Protein AF-W4P6K9-F1 (afdb_monomer)

Foldseek 3Di:
DCVCPPPCVVVVVVVVCCVVPVVLVVQLCCCCPVVVDDPLLSQLLSCLLVVPVVSLVVSVVVDVDCNSVVSNVVCNVVNVVVVVVVVVVVVVVVD

Organism: NCBI:txid1235809

Secondary structure (DSSP, 8-state):
-HHHHSSSHHHHHHHHHHHHHHHHHHHHHHHHHTS---HHHHHHHHHHHHT-HHHHHHHHHT-SSSHHHHHHHHHHHHHHHHHHHHHHHHHHHH-

Solvent-accessible surface area (backbone atoms only — not comparable to full-atom values): 5122 Å² total; per-residue (Å²): 123,60,70,53,70,74,72,53,33,62,56,55,52,50,49,54,49,46,71,54,50,51,55,52,51,50,52,49,50,46,38,44,70,75,67,59,44,53,69,53,30,43,50,7,30,50,19,18,62,70,67,34,66,69,58,36,53,55,52,48,76,75,36,100,54,65,45,24,61,54,25,18,64,64,35,29,60,56,42,54,51,50,51,55,50,51,53,52,52,51,52,63,75,75,105

InterPro domains:
  IPR006512 YidE/YbjL duplication [PF06826] (4-91)
  IPR050144 AAE Transporter [PTHR30445] (3-70)

Structure (mmCIF, N/CA/C/O backbone):
data_AF-W4P6K9-F1
#
_entry.id   AF-W4P6K9-F1
#
loop_
_atom_site.group_PDB
_atom_site.id
_atom_site.type_symbol
_atom_site.label_atom_id
_atom_site.label_alt_id
_atom_site.label_comp_id
_atom_site.label_asym_id
_atom_site.label_entity_id
_atom_site.label_seq_id
_atom_site.pdbx_PDB_ins_code
_atom_site.Cartn_x
_atom_site.Cartn_y
_atom_site.Cartn_z
_atom_site.occupancy
_atom_site.B_iso_or_equiv
_atom_site.auth_seq_id
_atom_site.auth_comp_id
_atom_site.auth_asym_id
_atom_site.auth_atom_id
_atom_site.pdbx_PDB_model_num
ATOM 1 N N . MET A 1 1 ? 7.104 5.524 -33.357 1.00 46.69 1 MET A N 1
ATOM 2 C CA . MET A 1 1 ? 5.889 4.678 -33.375 1.00 46.69 1 MET A CA 1
ATOM 3 C C . MET A 1 1 ? 6.153 3.251 -33.865 1.00 46.69 1 MET A C 1
ATOM 5 O O . MET A 1 1 ? 5.233 2.460 -33.800 1.00 46.69 1 MET A O 1
ATOM 9 N N . GLU A 1 2 ? 7.360 2.861 -34.296 1.00 45.31 2 GL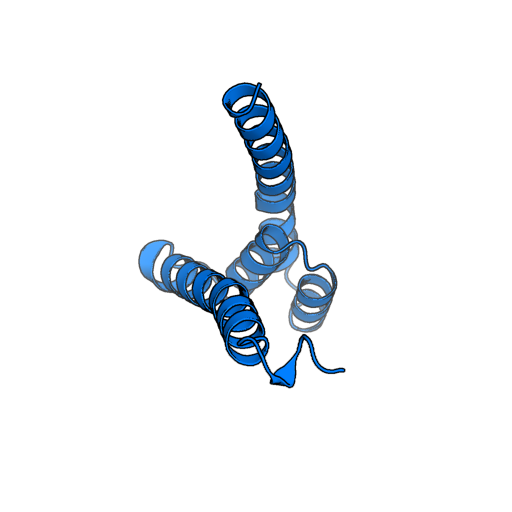U A N 1
ATOM 10 C CA . GLU A 1 2 ? 7.629 1.454 -34.666 1.00 45.31 2 GLU A CA 1
ATOM 11 C C . GLU A 1 2 ? 7.948 0.548 -33.463 1.00 45.31 2 GLU A C 1
ATOM 13 O O . GLU A 1 2 ? 7.516 -0.599 -33.437 1.00 45.31 2 GLU A O 1
ATOM 18 N N . THR A 1 3 ? 8.581 1.068 -32.406 1.00 56.44 3 THR A N 1
ATOM 19 C CA . THR A 1 3 ? 8.991 0.277 -31.224 1.00 56.44 3 THR A CA 1
ATOM 20 C C . THR A 1 3 ? 7.817 -0.221 -30.367 1.00 56.44 3 THR A C 1
ATOM 22 O O . THR A 1 3 ? 7.927 -1.226 -29.677 1.00 56.44 3 THR A O 1
ATOM 25 N N . ILE A 1 4 ? 6.666 0.462 -30.414 1.00 55.00 4 ILE A N 1
ATOM 26 C CA . ILE A 1 4 ? 5.463 0.076 -29.651 1.00 55.00 4 ILE A CA 1
ATOM 27 C C . ILE A 1 4 ? 4.666 -1.016 -30.387 1.00 55.00 4 ILE A C 1
ATOM 29 O O . ILE A 1 4 ? 3.984 -1.817 -29.752 1.00 55.00 4 ILE A O 1
ATOM 33 N N . ILE A 1 5 ? 4.761 -1.070 -31.720 1.00 58.03 5 ILE A N 1
ATOM 34 C CA . ILE A 1 5 ? 3.847 -1.855 -32.560 1.00 58.03 5 ILE A CA 1
ATOM 35 C C . ILE A 1 5 ? 4.534 -3.108 -33.133 1.00 58.03 5 ILE A C 1
ATOM 37 O O . ILE A 1 5 ? 3.868 -4.127 -33.279 1.00 58.03 5 ILE A O 1
ATOM 41 N N . ASN A 1 6 ? 5.851 -3.085 -33.389 1.00 56.78 6 ASN A N 1
ATOM 42 C CA . ASN A 1 6 ? 6.537 -4.159 -34.129 1.00 56.78 6 ASN A CA 1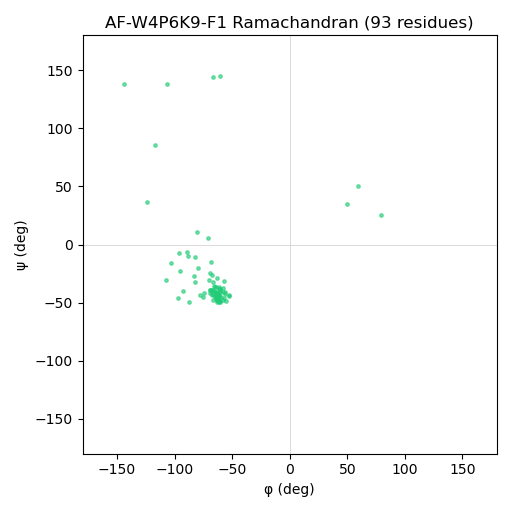
ATOM 43 C C . ASN A 1 6 ? 7.361 -5.143 -33.262 1.00 56.78 6 ASN A C 1
ATOM 45 O O . ASN A 1 6 ? 7.655 -6.241 -33.717 1.00 56.78 6 ASN A O 1
ATOM 49 N N . GLU A 1 7 ? 7.683 -4.811 -32.002 1.00 59.59 7 GLU A N 1
ATOM 50 C CA . GLU A 1 7 ? 8.507 -5.654 -31.100 1.00 59.59 7 GLU A CA 1
ATOM 51 C C . GLU A 1 7 ? 7.807 -5.992 -29.765 1.00 59.59 7 GLU A C 1
ATOM 53 O O . GLU A 1 7 ? 8.416 -6.042 -28.698 1.00 59.59 7 GLU A O 1
ATOM 58 N N . GLY A 1 8 ? 6.489 -6.219 -29.788 1.00 61.88 8 GLY A N 1
ATOM 59 C CA . GLY A 1 8 ? 5.773 -6.716 -28.603 1.00 61.88 8 GLY A CA 1
ATOM 60 C C . GLY A 1 8 ? 5.454 -5.660 -27.537 1.00 61.88 8 GLY A C 1
ATOM 61 O O . GLY A 1 8 ? 5.240 -6.008 -26.376 1.00 61.88 8 GLY A O 1
ATOM 62 N N . GLY A 1 9 ? 5.351 -4.377 -27.904 1.00 68.44 9 GLY A N 1
ATOM 63 C CA . GLY A 1 9 ? 4.905 -3.315 -26.988 1.00 68.44 9 GLY A CA 1
ATOM 64 C C . GLY A 1 9 ? 3.515 -3.571 -26.384 1.00 68.44 9 GLY A C 1
ATOM 65 O O . GLY A 1 9 ? 3.284 -3.257 -25.219 1.00 68.44 9 GLY A O 1
ATOM 66 N N . TYR A 1 10 ? 2.619 -4.251 -27.109 1.00 72.25 10 TYR A N 1
ATOM 67 C CA . TYR A 1 10 ? 1.346 -4.737 -26.557 1.00 72.25 10 TYR A CA 1
ATOM 68 C C . TYR A 1 10 ? 1.529 -5.742 -25.412 1.00 72.25 10 TYR A C 1
ATOM 70 O O . TYR A 1 10 ? 0.780 -5.702 -24.438 1.00 72.25 10 TYR A O 1
ATOM 78 N N . THR A 1 11 ? 2.541 -6.607 -25.490 1.00 77.56 11 THR A N 1
ATOM 79 C CA . THR A 1 11 ? 2.880 -7.561 -24.427 1.00 77.56 11 THR A CA 1
ATOM 80 C C . THR A 1 11 ? 3.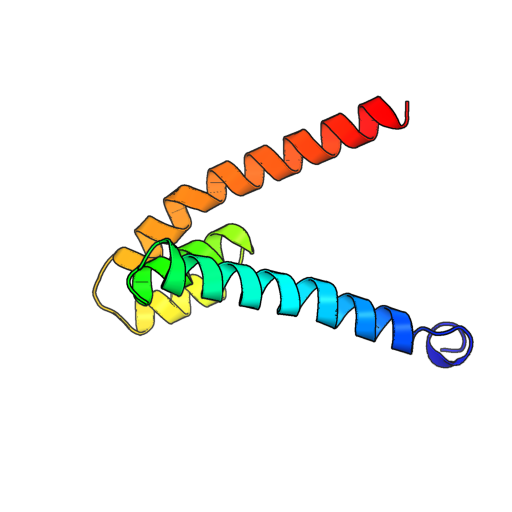387 -6.827 -23.186 1.00 77.56 11 THR A C 1
ATOM 82 O O . THR A 1 11 ? 2.995 -7.165 -22.074 1.00 77.56 11 THR A O 1
ATOM 85 N N . TRP A 1 12 ? 4.180 -5.767 -23.363 1.00 79.81 12 TRP A N 1
ATOM 86 C CA . TRP A 1 12 ? 4.623 -4.900 -22.264 1.00 79.81 12 TRP A CA 1
ATOM 87 C C . TRP A 1 12 ? 3.471 -4.148 -21.596 1.00 79.81 12 TRP A C 1
ATOM 89 O O . TRP A 1 12 ? 3.418 -4.081 -20.369 1.00 79.81 12 TRP A O 1
ATOM 99 N N . ILE A 1 13 ? 2.514 -3.640 -22.377 1.00 84.50 13 ILE A N 1
ATOM 100 C CA . ILE A 1 13 ? 1.283 -3.041 -21.840 1.00 84.50 13 ILE A CA 1
ATOM 101 C C . ILE A 1 13 ? 0.478 -4.097 -21.071 1.00 84.50 13 ILE A C 1
ATOM 103 O O . ILE A 1 13 ? 0.040 -3.835 -19.952 1.00 84.50 13 ILE A O 1
ATOM 107 N N . GLY A 1 14 ? 0.336 -5.305 -21.625 1.00 85.00 14 GLY A N 1
ATOM 108 C CA . GLY A 1 14 ? -0.324 -6.431 -20.963 1.00 85.00 14 GLY A CA 1
ATOM 109 C C . GLY A 1 14 ? 0.324 -6.782 -19.624 1.00 85.00 14 GLY A C 1
ATOM 110 O O . GLY A 1 14 ? -0.372 -6.888 -18.616 1.00 85.00 14 GLY A O 1
ATOM 111 N N . TYR A 1 15 ? 1.655 -6.868 -19.577 1.00 85.69 15 TYR A N 1
ATOM 112 C CA . TYR A 1 15 ? 2.381 -7.056 -18.324 1.00 85.69 15 TYR A CA 1
ATOM 113 C C . TYR A 1 15 ? 2.152 -5.901 -17.352 1.00 85.69 15 TYR A C 1
ATOM 115 O O . TYR A 1 15 ? 1.876 -6.169 -16.189 1.00 85.69 15 TYR A O 1
ATOM 123 N N . GLY A 1 16 ? 2.175 -4.647 -17.812 1.00 84.38 16 GLY A N 1
ATOM 124 C CA . GLY A 1 16 ? 1.874 -3.466 -16.994 1.00 84.38 16 GLY A CA 1
ATOM 125 C C . GLY A 1 16 ? 0.496 -3.527 -16.324 1.00 84.38 16 GLY A C 1
ATOM 126 O O . GLY A 1 16 ? 0.352 -3.235 -15.136 1.00 84.38 16 GLY A O 1
ATOM 127 N N . VAL A 1 17 ? -0.521 -3.975 -17.061 1.00 87.44 17 VAL A N 1
ATOM 128 C CA . VAL A 1 17 ? -1.876 -4.174 -16.522 1.00 87.44 17 VAL A CA 1
ATOM 129 C C . VAL A 1 17 ? -1.901 -5.324 -15.515 1.00 87.44 17 VAL A C 1
ATOM 131 O O . VAL A 1 17 ? -2.487 -5.197 -14.442 1.00 87.44 17 VAL A O 1
ATOM 134 N N . ILE A 1 18 ? -1.234 -6.438 -15.814 1.00 88.31 18 ILE A N 1
ATOM 135 C CA . ILE A 1 18 ? -1.188 -7.595 -14.912 1.00 88.31 18 ILE A CA 1
ATOM 136 C C . ILE A 1 18 ? -0.491 -7.227 -13.597 1.00 88.31 18 ILE A C 1
ATOM 138 O O . ILE A 1 18 ? -1.041 -7.488 -12.531 1.00 88.31 18 ILE A O 1
ATOM 142 N N . ILE A 1 19 ? 0.673 -6.576 -13.638 1.00 87.50 19 ILE A N 1
ATOM 143 C CA . ILE A 1 19 ? 1.424 -6.224 -12.421 1.00 87.50 19 ILE A CA 1
ATOM 144 C C . ILE A 1 19 ? 0.733 -5.155 -11.568 1.00 87.50 19 ILE A C 1
ATOM 146 O O . ILE A 1 19 ? 1.105 -4.981 -10.415 1.00 87.50 19 ILE A O 1
ATOM 150 N N . THR A 1 20 ? -0.255 -4.432 -12.099 1.00 85.62 20 THR A N 1
ATOM 151 C CA . THR A 1 20 ? -1.012 -3.424 -11.340 1.00 85.62 20 THR A CA 1
ATOM 152 C C . THR A 1 20 ? -2.323 -3.990 -10.801 1.00 85.62 20 THR A C 1
ATOM 154 O O . THR A 1 20 ? -2.619 -3.840 -9.616 1.00 85.62 20 THR A O 1
ATOM 157 N N . ILE A 1 21 ? -3.087 -4.703 -11.632 1.00 87.94 21 ILE A N 1
ATOM 158 C CA . ILE A 1 21 ? -4.389 -5.260 -11.246 1.00 87.94 21 ILE A CA 1
ATOM 159 C C . ILE A 1 21 ? -4.231 -6.491 -10.357 1.00 87.94 21 ILE A C 1
ATOM 161 O O . ILE A 1 21 ? -4.922 -6.615 -9.345 1.00 87.94 21 ILE A O 1
ATOM 165 N N . LEU A 1 22 ? -3.336 -7.414 -10.716 1.00 89.81 22 LEU A N 1
ATOM 166 C CA . LEU A 1 22 ? -3.242 -8.705 -10.038 1.00 89.81 22 LEU A CA 1
ATOM 167 C C . LEU A 1 22 ? -2.858 -8.548 -8.555 1.00 89.81 22 LEU A C 1
ATOM 169 O O . LEU A 1 22 ? -3.557 -9.119 -7.716 1.00 89.81 22 LEU A O 1
ATOM 173 N N . PRO A 1 23 ? -1.840 -7.741 -8.182 1.00 86.75 23 PRO A N 1
ATOM 174 C CA . PRO A 1 23 ? -1.502 -7.547 -6.774 1.00 86.75 23 PRO A CA 1
ATOM 175 C C . PRO A 1 23 ? -2.612 -6.847 -5.998 1.00 86.75 23 PRO A C 1
ATOM 177 O O . PRO A 1 23 ? -2.869 -7.216 -4.856 1.00 86.75 23 PRO A O 1
ATOM 180 N N . LEU A 1 24 ? -3.304 -5.884 -6.617 1.00 88.12 24 LEU A N 1
ATOM 181 C CA . LEU A 1 24 ? -4.412 -5.172 -5.984 1.00 88.12 24 LEU A CA 1
ATOM 182 C C . LEU A 1 24 ? -5.586 -6.114 -5.682 1.00 88.12 24 LEU A C 1
ATOM 184 O O . LEU A 1 24 ? -6.119 -6.095 -4.572 1.00 88.12 24 LEU A O 1
ATOM 188 N N . LEU A 1 25 ? -5.944 -6.992 -6.625 1.00 89.00 25 LEU A N 1
ATOM 189 C CA . LEU A 1 25 ? -6.984 -8.004 -6.422 1.00 89.00 25 LEU A CA 1
ATOM 190 C C . LEU A 1 25 ? -6.588 -9.030 -5.360 1.00 89.00 25 LEU A C 1
ATOM 192 O O . LEU A 1 25 ? -7.400 -9.346 -4.492 1.00 89.00 25 LEU A O 1
ATOM 196 N N . ILE A 1 26 ? -5.350 -9.532 -5.399 1.00 89.62 26 ILE A N 1
ATOM 197 C CA . ILE A 1 26 ? -4.850 -10.501 -4.416 1.00 89.62 26 ILE A CA 1
ATOM 198 C C . ILE A 1 26 ? -4.832 -9.873 -3.021 1.00 89.62 26 ILE A C 1
ATOM 200 O O . ILE A 1 26 ? -5.375 -10.458 -2.087 1.00 89.62 26 ILE A O 1
ATOM 204 N N . ALA A 1 27 ? -4.270 -8.672 -2.869 1.00 86.81 27 ALA A N 1
ATOM 205 C CA . ALA A 1 27 ? -4.229 -7.964 -1.592 1.00 86.81 27 ALA A CA 1
ATOM 206 C C . ALA A 1 27 ? -5.641 -7.673 -1.060 1.00 86.81 27 ALA A C 1
ATOM 208 O O . ALA A 1 27 ? -5.904 -7.867 0.128 1.00 86.81 27 ALA A O 1
ATOM 209 N N . GLY A 1 28 ? -6.571 -7.284 -1.938 1.00 87.06 28 GLY A N 1
ATOM 210 C CA . GLY A 1 28 ? -7.976 -7.082 -1.586 1.00 87.06 28 GLY A CA 1
ATOM 211 C C . GLY A 1 28 ? -8.661 -8.367 -1.115 1.00 87.06 28 GLY A C 1
ATOM 212 O O . GLY A 1 28 ? -9.300 -8.378 -0.062 1.00 87.06 28 GLY A O 1
ATOM 213 N N . LEU A 1 29 ? -8.487 -9.471 -1.848 1.00 87.69 29 LEU A N 1
ATOM 214 C CA . LEU A 1 29 ? -9.032 -10.785 -1.494 1.00 87.69 29 LEU A CA 1
ATOM 215 C C . LEU A 1 29 ? -8.454 -11.306 -0.179 1.00 87.69 29 LEU A C 1
ATOM 217 O O . LEU A 1 29 ? -9.209 -11.741 0.686 1.00 87.69 29 LEU A O 1
ATOM 221 N N . VAL A 1 30 ? -7.138 -11.224 0.009 1.00 87.94 30 VAL A N 1
ATOM 222 C CA . VAL A 1 30 ? -6.472 -11.659 1.244 1.00 87.94 30 VAL A CA 1
ATOM 223 C C . VAL A 1 30 ? -6.923 -10.797 2.425 1.00 87.94 30 VAL A C 1
ATOM 225 O O . VAL A 1 30 ? -7.316 -11.330 3.463 1.00 87.94 30 VAL A O 1
ATOM 228 N N . GLY A 1 31 ? -6.959 -9.473 2.267 1.00 85.12 31 GLY A N 1
ATOM 229 C CA . GLY A 1 31 ? -7.432 -8.556 3.306 1.00 85.12 31 GLY A CA 1
ATOM 230 C C . GLY A 1 31 ? -8.893 -8.797 3.696 1.00 85.12 31 GLY A C 1
ATOM 231 O O . GLY A 1 31 ? -9.246 -8.751 4.877 1.00 85.12 31 GLY A O 1
ATOM 232 N N . ARG A 1 32 ? -9.752 -9.122 2.723 1.00 82.81 32 ARG A N 1
ATOM 233 C CA . ARG A 1 32 ? -11.170 -9.398 2.978 1.00 82.81 32 ARG A CA 1
ATOM 234 C C . ARG A 1 32 ? -11.419 -10.791 3.546 1.00 82.81 32 ARG A C 1
ATOM 236 O O . ARG A 1 32 ? -12.235 -10.926 4.451 1.00 82.81 32 ARG A O 1
ATOM 243 N N . TYR A 1 33 ? -10.765 -11.816 3.008 1.00 82.56 33 TYR A N 1
ATOM 244 C CA . TYR A 1 33 ? -11.088 -13.214 3.300 1.00 82.56 33 TYR A CA 1
ATOM 245 C C . TYR A 1 33 ? -10.255 -13.782 4.451 1.00 82.56 33 TYR A C 1
ATOM 247 O O . TYR A 1 33 ? -10.791 -14.485 5.305 1.00 82.56 33 TYR A O 1
ATOM 255 N N . TYR A 1 34 ? -8.965 -13.441 4.517 1.00 84.00 34 TYR A N 1
ATOM 256 C CA . TYR A 1 34 ? -8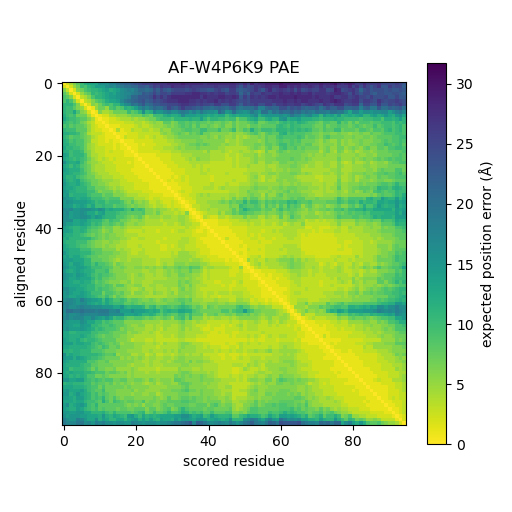.062 -13.918 5.567 1.00 84.00 34 TYR A CA 1
ATOM 257 C C . TYR A 1 34 ? -8.098 -13.009 6.800 1.00 84.00 34 TYR A C 1
ATOM 259 O O . TYR A 1 34 ? -8.311 -13.478 7.914 1.00 84.00 34 TYR A O 1
ATOM 267 N N . PHE A 1 35 ? -7.968 -11.693 6.599 1.00 81.31 35 PHE A N 1
ATOM 268 C CA . PHE A 1 35 ? -7.933 -10.716 7.697 1.00 81.31 35 PHE A CA 1
ATOM 269 C C . PHE A 1 35 ? -9.313 -10.182 8.106 1.00 81.31 35 PHE A C 1
ATOM 271 O O . PHE A 1 35 ? -9.414 -9.465 9.099 1.00 81.31 35 PHE A O 1
ATOM 278 N N . LYS A 1 36 ? -10.378 -10.533 7.365 1.00 83.00 36 LYS A N 1
ATOM 279 C CA . LYS A 1 36 ? -11.771 -10.118 7.628 1.00 83.00 36 LYS A CA 1
ATOM 280 C C . LYS A 1 36 ? -11.925 -8.610 7.854 1.00 83.00 36 LYS A C 1
ATOM 282 O O . LYS A 1 36 ? -12.759 -8.175 8.646 1.00 83.00 36 LYS A O 1
ATOM 287 N N . LEU A 1 37 ? -11.130 -7.803 7.149 1.00 80.25 37 LEU A N 1
ATOM 288 C CA . LEU A 1 37 ? -11.150 -6.353 7.312 1.00 80.25 37 LEU A CA 1
ATOM 289 C C . LEU A 1 37 ? -12.488 -5.765 6.842 1.00 80.25 37 LEU A C 1
ATOM 291 O O . LEU A 1 37 ? -13.093 -6.215 5.857 1.00 80.25 37 LEU A O 1
ATOM 295 N N . ASN A 1 38 ? -12.939 -4.727 7.549 1.00 84.50 38 ASN A N 1
ATOM 296 C CA . ASN A 1 38 ? -14.065 -3.904 7.118 1.00 84.50 38 ASN A CA 1
ATOM 297 C C . ASN A 1 38 ? -13.740 -3.253 5.773 1.00 84.50 38 ASN A C 1
ATOM 299 O O . ASN A 1 38 ? -12.594 -2.880 5.533 1.00 84.50 38 ASN A O 1
ATOM 303 N N . TYR A 1 39 ? -14.749 -3.086 4.914 1.00 81.69 39 TYR A N 1
ATOM 304 C CA . TYR A 1 39 ? -14.566 -2.541 3.565 1.00 81.69 39 TYR A CA 1
ATOM 305 C C . TYR A 1 39 ? -13.814 -1.199 3.580 1.00 81.69 39 TYR A C 1
ATOM 307 O O . TYR A 1 39 ? -12.846 -1.033 2.849 1.00 81.69 39 TYR A O 1
ATOM 315 N N . PHE A 1 40 ? -14.178 -0.299 4.498 1.00 83.25 40 PHE A N 1
ATOM 316 C CA . PHE A 1 40 ? -13.537 1.008 4.671 1.00 83.25 40 PHE A CA 1
ATOM 317 C C . PHE A 1 40 ? -12.066 0.928 5.107 1.00 83.25 40 PHE A C 1
ATOM 319 O O . PHE A 1 40 ? -11.224 1.646 4.581 1.00 83.25 40 PHE A O 1
ATOM 326 N N . THR A 1 41 ? -11.721 0.017 6.017 1.00 84.50 41 THR A N 1
ATOM 327 C CA . THR A 1 41 ? -10.318 -0.206 6.399 1.00 84.50 41 THR A CA 1
ATOM 328 C C . THR A 1 41 ? -9.534 -0.848 5.260 1.00 84.50 41 THR A C 1
ATOM 330 O O . THR A 1 41 ? -8.392 -0.478 5.019 1.00 84.50 41 THR A O 1
ATOM 333 N N . LEU A 1 42 ? -10.148 -1.784 4.532 1.00 86.56 42 LEU A N 1
ATOM 334 C CA . LEU A 1 42 ? -9.520 -2.481 3.416 1.00 86.56 42 LEU A CA 1
ATOM 335 C C . LEU A 1 42 ? -9.148 -1.516 2.288 1.00 86.56 42 LEU A C 1
ATOM 337 O O . LEU A 1 42 ? -8.015 -1.555 1.825 1.00 86.56 42 LEU A O 1
ATOM 341 N N . ILE A 1 43 ? -10.057 -0.628 1.877 1.00 87.50 43 ILE A N 1
ATOM 342 C CA . ILE A 1 43 ? -9.765 0.369 0.833 1.00 87.50 43 ILE A CA 1
ATOM 343 C C . ILE A 1 43 ? -8.705 1.378 1.286 1.00 87.50 43 ILE A C 1
ATOM 345 O O . ILE A 1 43 ? -7.840 1.727 0.491 1.00 87.50 43 ILE A O 1
ATOM 349 N N . GLY A 1 44 ? -8.697 1.766 2.566 1.00 85.88 44 GLY A N 1
ATOM 350 C CA . GLY A 1 44 ? -7.641 2.607 3.136 1.00 85.88 44 GLY A CA 1
ATOM 351 C C . GLY A 1 44 ? -6.270 1.929 3.123 1.00 85.88 44 GLY A C 1
ATOM 352 O O . GLY A 1 44 ? -5.279 2.523 2.706 1.00 85.88 4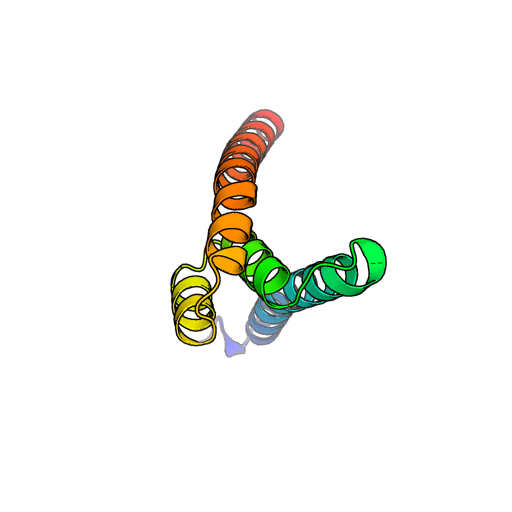4 GLY A O 1
ATOM 353 N N . VAL A 1 45 ? -6.217 0.654 3.517 1.00 87.62 45 VAL A N 1
ATOM 354 C CA . VAL A 1 45 ? -5.000 -0.169 3.462 1.00 87.62 45 VAL A CA 1
ATOM 355 C C . VAL A 1 45 ? -4.523 -0.350 2.019 1.00 87.62 45 VAL A C 1
ATOM 357 O O . VAL A 1 45 ? -3.337 -0.189 1.741 1.00 87.62 45 VAL A O 1
ATOM 360 N N . LEU A 1 46 ? -5.423 -0.640 1.079 1.00 88.81 46 LEU A N 1
ATOM 361 C CA . LEU A 1 46 ? -5.058 -0.784 -0.331 1.00 88.81 46 LEU A CA 1
ATOM 362 C C . LEU A 1 46 ? -4.525 0.535 -0.898 1.00 88.81 46 LEU A C 1
ATOM 364 O O . LEU A 1 46 ? -3.453 0.524 -1.492 1.00 88.81 46 LEU A O 1
ATOM 368 N N . ALA A 1 47 ? -5.196 1.660 -0.633 1.00 87.06 47 ALA A N 1
ATOM 369 C CA . ALA A 1 47 ? -4.746 2.991 -1.043 1.00 87.06 47 ALA A CA 1
ATOM 370 C C . ALA A 1 47 ? -3.378 3.359 -0.441 1.00 87.06 47 ALA A C 1
ATOM 372 O O . ALA A 1 47 ? -2.537 3.951 -1.115 1.00 87.06 47 ALA A O 1
ATOM 373 N N . GLY A 1 48 ? -3.115 2.985 0.815 1.00 85.12 48 GLY A N 1
ATOM 374 C CA . GLY A 1 48 ? -1.820 3.219 1.459 1.00 85.12 48 GLY A CA 1
ATOM 375 C C . GLY A 1 48 ? -0.702 2.368 0.855 1.00 85.12 48 GLY A C 1
ATOM 376 O O . GLY A 1 48 ? 0.390 2.878 0.595 1.00 85.12 48 GLY A O 1
ATOM 377 N N . ALA A 1 49 ? -0.988 1.096 0.567 1.00 86.31 49 ALA A N 1
ATOM 378 C CA . ALA A 1 49 ? -0.045 0.168 -0.056 1.00 86.31 49 ALA A CA 1
ATOM 379 C C . ALA A 1 49 ? 0.285 0.555 -1.508 1.00 86.31 49 ALA A C 1
ATOM 381 O O . ALA A 1 49 ? 1.443 0.485 -1.929 1.00 86.31 49 ALA A O 1
ATOM 382 N N . THR A 1 50 ? -0.708 1.013 -2.275 1.00 86.69 50 THR A N 1
ATOM 383 C CA . THR A 1 50 ? -0.494 1.520 -3.639 1.00 86.69 50 THR A CA 1
ATOM 384 C C . THR A 1 50 ? -0.016 2.964 -3.678 1.00 86.69 50 THR A C 1
ATOM 386 O O . THR A 1 50 ? 0.463 3.400 -4.718 1.00 86.69 50 THR A O 1
ATOM 389 N N . THR A 1 51 ? -0.042 3.683 -2.550 1.00 86.88 51 THR A N 1
ATOM 390 C CA . THR A 1 51 ? 0.314 5.109 -2.482 1.00 86.88 51 THR A CA 1
ATOM 391 C C . THR A 1 51 ? -0.578 5.957 -3.391 1.00 86.88 51 THR A C 1
ATOM 393 O O . THR A 1 51 ? -0.095 6.760 -4.183 1.00 86.88 51 THR A O 1
ATOM 396 N N . ASP A 1 52 ? -1.891 5.770 -3.265 1.00 85.19 52 ASP A N 1
ATOM 397 C CA . ASP A 1 52 ? -2.910 6.453 -4.065 1.00 85.19 52 ASP A CA 1
ATOM 398 C C . ASP A 1 52 ? -3.820 7.335 -3.176 1.00 85.19 52 ASP A C 1
ATOM 400 O O . ASP A 1 52 ? -4.872 6.886 -2.708 1.00 85.19 52 ASP A O 1
ATOM 404 N N . PRO A 1 53 ? -3.425 8.595 -2.885 1.00 83.44 53 PRO A N 1
ATOM 405 C CA . PRO A 1 53 ? -4.228 9.522 -2.082 1.00 83.44 53 PRO A CA 1
ATOM 406 C C . PRO A 1 53 ? -5.639 9.809 -2.638 1.00 83.44 53 PRO A C 1
ATOM 408 O O . PRO A 1 53 ? -6.565 9.914 -1.830 1.00 83.44 53 PRO A O 1
ATOM 411 N N . PRO A 1 54 ? -5.859 9.912 -3.968 1.00 84.31 54 PRO A N 1
ATOM 412 C CA . PRO A 1 54 ? -7.201 10.007 -4.548 1.00 84.31 54 PRO A CA 1
ATOM 413 C C . PRO A 1 54 ? -8.159 8.897 -4.105 1.00 84.31 54 PRO A C 1
ATOM 415 O O . PRO A 1 54 ? -9.301 9.188 -3.747 1.00 84.31 54 PRO A O 1
ATOM 418 N N . ALA A 1 55 ? -7.698 7.642 -4.064 1.00 82.44 55 ALA A N 1
ATOM 419 C CA . ALA A 1 55 ? -8.516 6.518 -3.607 1.00 82.44 55 ALA A CA 1
ATOM 420 C C . ALA A 1 55 ? -8.909 6.656 -2.126 1.00 82.44 55 ALA A C 1
ATOM 422 O O . ALA A 1 55 ? -10.041 6.337 -1.750 1.00 82.44 55 ALA A O 1
ATOM 423 N N . LEU A 1 56 ? -8.009 7.190 -1.290 1.00 83.69 56 LEU A N 1
ATOM 424 C CA . LEU A 1 56 ? -8.309 7.490 0.109 1.00 83.69 56 LEU A CA 1
ATOM 425 C C . LEU A 1 56 ? -9.340 8.620 0.240 1.00 83.69 56 LEU A C 1
ATOM 427 O O . LEU A 1 56 ? -10.301 8.469 0.993 1.00 83.69 56 LEU A O 1
ATOM 431 N N . SER A 1 57 ? -9.167 9.730 -0.481 1.00 85.12 57 SER A N 1
ATOM 432 C CA . SER A 1 57 ? -10.125 10.845 -0.443 1.00 85.12 57 SER A CA 1
ATOM 433 C C . SER A 1 57 ? -11.518 10.373 -0.845 1.00 85.12 57 SER A C 1
ATOM 435 O O . SER A 1 57 ? -12.465 10.573 -0.096 1.00 85.12 57 SER A O 1
ATOM 437 N N . TYR A 1 58 ? -11.614 9.626 -1.949 1.00 85.94 58 TYR A N 1
ATOM 438 C CA . TYR A 1 58 ? -12.872 9.046 -2.409 1.00 85.94 58 TYR A CA 1
ATOM 439 C C . TYR A 1 58 ? -13.508 8.130 -1.356 1.00 85.94 58 TYR A C 1
ATOM 441 O O . TYR A 1 58 ? -14.714 8.169 -1.131 1.00 85.94 58 TYR A O 1
ATOM 449 N N . SER A 1 59 ? -12.703 7.317 -0.666 1.00 84.81 59 SER A N 1
ATOM 450 C CA . SER A 1 59 ? -13.220 6.471 0.408 1.00 84.81 59 SER A CA 1
ATOM 451 C C . SER A 1 59 ? -13.741 7.256 1.610 1.00 84.81 59 SER A C 1
AT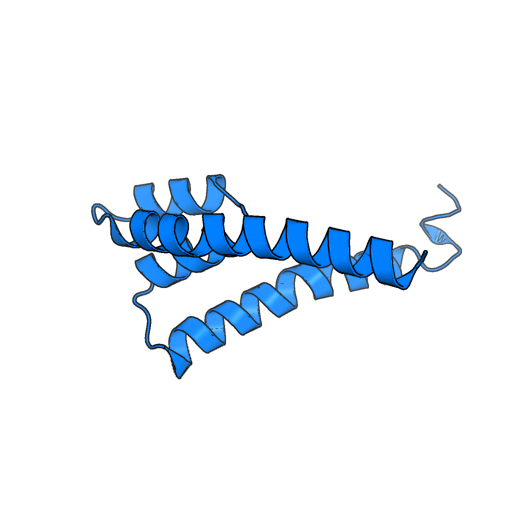OM 453 O O . SER A 1 59 ? -14.781 6.885 2.144 1.00 84.81 59 SER A O 1
ATOM 455 N N . ASN A 1 60 ? -13.058 8.332 2.012 1.00 85.50 60 ASN A N 1
ATOM 456 C CA . ASN A 1 60 ? -13.493 9.203 3.104 1.00 85.50 60 ASN A CA 1
ATOM 457 C C . ASN A 1 60 ? -14.735 10.019 2.718 1.00 85.50 60 ASN A C 1
ATOM 459 O O . ASN A 1 60 ? -15.577 10.268 3.567 1.00 85.50 60 ASN A O 1
ATOM 463 N N . ASP A 1 61 ? -14.918 10.365 1.444 1.00 86.25 61 ASP A N 1
ATOM 464 C CA . ASP A 1 61 ? -16.146 11.027 0.985 1.00 86.25 61 ASP A CA 1
ATOM 465 C C . ASP A 1 61 ? -17.370 10.091 1.062 1.00 86.25 61 ASP A C 1
ATOM 467 O O . ASP A 1 61 ? -18.506 10.539 1.221 1.00 86.25 61 ASP A O 1
ATOM 471 N N . LEU A 1 62 ? -17.147 8.773 0.982 1.00 83.31 62 LEU A N 1
ATOM 472 C CA . LEU A 1 62 ? -18.189 7.744 1.062 1.00 83.31 62 LEU A CA 1
ATOM 473 C C . LEU A 1 62 ? -18.506 7.281 2.494 1.00 83.31 62 LEU A C 1
ATOM 475 O O . LEU A 1 62 ? -19.473 6.538 2.685 1.00 83.31 62 LEU A O 1
ATOM 479 N N . THR A 1 63 ? -17.714 7.663 3.501 1.00 79.56 63 THR A N 1
ATOM 480 C CA . THR A 1 63 ? -17.966 7.290 4.900 1.00 79.56 63 THR A CA 1
ATOM 481 C C . THR A 1 63 ? -17.591 8.389 5.877 1.00 79.56 63 THR A C 1
ATOM 483 O O . THR A 1 63 ? -16.523 8.972 5.808 1.00 79.56 63 THR A O 1
ATOM 486 N N . SER A 1 64 ? -18.425 8.606 6.889 1.00 76.75 64 SER A N 1
ATOM 487 C CA . SER A 1 64 ? -18.120 9.524 7.991 1.00 76.75 64 SER A CA 1
ATOM 488 C C . SER A 1 64 ? -17.195 8.914 9.055 1.00 76.75 64 SER A C 1
ATOM 490 O O . SER A 1 64 ? -17.103 9.441 10.159 1.00 76.75 64 SER A O 1
ATOM 492 N N . THR A 1 65 ? -16.597 7.750 8.783 1.00 79.88 65 THR A N 1
ATOM 493 C CA . THR A 1 65 ? -15.757 7.011 9.736 1.00 79.88 65 THR A CA 1
ATOM 494 C C . THR A 1 65 ? -14.291 7.119 9.342 1.00 79.88 65 THR A C 1
ATOM 496 O O . THR A 1 65 ? -13.956 6.861 8.192 1.00 79.88 65 THR A O 1
ATOM 499 N N . ASP A 1 66 ? -13.397 7.321 10.309 1.00 84.12 66 ASP A N 1
ATOM 500 C CA . ASP A 1 66 ? -11.942 7.427 10.085 1.00 84.12 66 ASP A CA 1
ATOM 501 C C . ASP A 1 66 ? -11.252 6.099 9.705 1.00 84.12 66 ASP A C 1
ATOM 503 O O . ASP A 1 66 ? -10.028 6.015 9.593 1.00 84.12 66 ASP A O 1
ATOM 507 N N . ALA A 1 67 ? -12.020 5.027 9.506 1.00 85.19 67 ALA A N 1
ATOM 508 C CA . ALA A 1 67 ? -11.509 3.692 9.210 1.00 85.19 67 ALA A CA 1
ATOM 509 C C . ALA A 1 67 ? -10.595 3.629 7.964 1.00 85.19 67 ALA A C 1
ATOM 511 O O . ALA A 1 67 ? -9.572 2.937 8.045 1.00 85.19 67 ALA A O 1
ATOM 512 N N . PRO A 1 68 ? -10.885 4.325 6.840 1.00 83.69 68 PRO A N 1
ATOM 513 C CA . PRO A 1 68 ? -9.972 4.381 5.701 1.00 83.69 68 PRO A CA 1
ATOM 514 C C . PRO A 1 68 ? -8.688 5.155 6.008 1.00 83.69 68 PRO A C 1
ATOM 516 O O . PRO A 1 68 ? -7.599 4.694 5.667 1.00 83.69 68 PRO A O 1
ATOM 519 N N . ALA A 1 69 ? -8.794 6.294 6.699 1.00 85.94 69 ALA A N 1
ATOM 520 C CA . ALA A 1 69 ? -7.646 7.121 7.069 1.00 85.94 69 ALA A CA 1
ATOM 521 C C . ALA A 1 69 ? -6.674 6.374 7.992 1.00 85.94 69 ALA A C 1
ATOM 523 O O . ALA A 1 69 ? -5.464 6.377 7.754 1.00 85.94 69 ALA A O 1
ATOM 524 N N . VAL A 1 70 ? -7.199 5.661 8.993 1.00 87.31 70 VAL A N 1
ATOM 525 C CA . VAL A 1 70 ? -6.400 4.806 9.883 1.00 87.31 70 VAL A CA 1
ATOM 526 C C . VAL A 1 70 ? -5.724 3.687 9.088 1.00 87.31 70 VAL A C 1
ATOM 528 O O . VAL A 1 70 ? -4.519 3.478 9.223 1.00 87.31 70 VAL A O 1
ATOM 531 N N . GLY A 1 71 ? -6.466 3.004 8.209 1.00 85.25 71 GLY A N 1
ATOM 532 C CA . GLY A 1 71 ? -5.913 1.965 7.336 1.00 85.25 71 GLY A CA 1
ATOM 533 C C . GLY A 1 71 ? -4.736 2.475 6.501 1.00 85.25 71 GLY A C 1
ATOM 534 O O . GLY A 1 71 ? -3.662 1.879 6.523 1.00 85.25 71 GLY A O 1
ATOM 535 N N . TYR A 1 72 ? -4.899 3.626 5.852 1.00 86.75 72 TYR A N 1
ATOM 536 C CA . TYR A 1 72 ? -3.856 4.258 5.044 1.00 86.75 72 TYR A CA 1
ATOM 537 C C . TYR A 1 72 ? -2.617 4.631 5.865 1.00 86.75 72 TYR A C 1
ATOM 539 O O . TYR A 1 72 ? -1.493 4.287 5.493 1.00 86.75 72 TYR A O 1
ATOM 547 N N . ALA A 1 73 ? -2.814 5.295 7.007 1.00 87.50 73 ALA A N 1
ATOM 548 C CA . ALA A 1 73 ? -1.725 5.779 7.853 1.00 87.50 73 ALA A CA 1
ATOM 549 C C . ALA A 1 73 ? -0.856 4.647 8.421 1.00 87.50 73 ALA A C 1
ATOM 551 O O . ALA A 1 73 ? 0.333 4.849 8.652 1.00 87.50 73 ALA A O 1
ATOM 552 N N . THR A 1 74 ? -1.422 3.454 8.625 1.00 87.44 74 THR A N 1
ATOM 553 C CA . THR A 1 74 ? -0.666 2.308 9.157 1.00 87.44 74 THR A CA 1
ATOM 554 C C . THR A 1 74 ? 0.281 1.690 8.132 1.00 87.44 74 THR A C 1
ATOM 556 O O . THR A 1 74 ? 1.422 1.366 8.462 1.00 87.44 74 THR A O 1
ATOM 559 N N . VAL A 1 75 ? -0.157 1.539 6.882 1.00 87.00 75 VAL A N 1
ATOM 560 C CA . VAL A 1 75 ? 0.622 0.817 5.864 1.00 87.00 75 VAL A CA 1
ATOM 561 C C . VAL A 1 75 ? 1.478 1.727 4.996 1.00 87.00 75 VAL A C 1
ATOM 563 O O . VAL A 1 75 ? 2.481 1.264 4.452 1.00 87.00 75 VAL A O 1
ATOM 566 N N . TYR A 1 76 ? 1.139 3.012 4.877 1.00 87.00 76 TYR A N 1
ATOM 567 C CA . TYR A 1 76 ? 1.900 3.951 4.054 1.00 87.00 76 TYR A CA 1
ATOM 568 C C . TYR A 1 76 ? 3.370 4.102 4.509 1.00 87.00 76 TYR A C 1
ATOM 570 O O . TYR A 1 76 ? 4.260 3.908 3.674 1.00 87.00 76 TYR A O 1
ATOM 578 N N . PRO A 1 77 ? 3.685 4.342 5.804 1.00 88.31 77 PRO A N 1
ATOM 579 C CA . PRO A 1 77 ? 5.073 4.443 6.265 1.00 88.31 77 PRO A CA 1
ATOM 580 C C . PRO A 1 77 ? 5.847 3.136 6.080 1.00 88.31 77 PRO A C 1
ATOM 582 O O . PRO A 1 77 ? 6.989 3.153 5.623 1.00 88.31 77 PRO A O 1
ATOM 585 N N . LEU A 1 78 ? 5.207 2.000 6.379 1.00 88.25 78 LEU A N 1
ATOM 586 C CA . LEU A 1 78 ? 5.792 0.674 6.184 1.00 88.25 78 LEU A CA 1
ATOM 587 C C . LEU A 1 78 ? 6.142 0.431 4.710 1.00 88.25 78 LEU A C 1
ATOM 589 O O . LEU A 1 78 ? 7.239 -0.026 4.398 1.00 88.25 78 LEU A O 1
ATOM 593 N N . THR A 1 79 ? 5.230 0.778 3.802 1.00 87.50 79 THR A N 1
ATOM 594 C CA . THR A 1 79 ? 5.433 0.636 2.356 1.00 87.50 79 THR A CA 1
ATOM 595 C C . THR A 1 79 ? 6.585 1.512 1.874 1.00 87.50 79 THR A C 1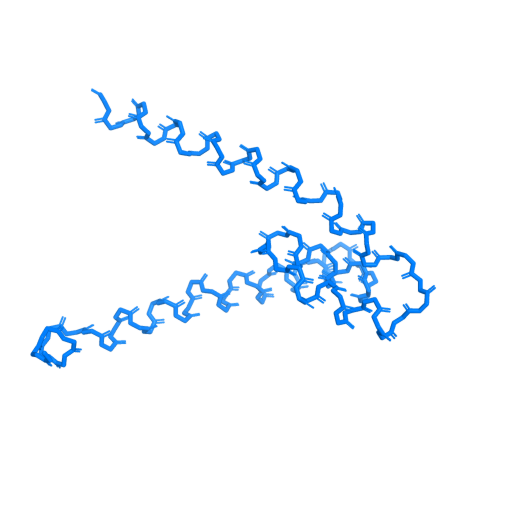
ATOM 597 O O . THR A 1 79 ? 7.439 1.046 1.122 1.00 87.50 79 THR A O 1
ATOM 600 N N . MET A 1 80 ? 6.656 2.765 2.330 1.00 89.06 80 MET A N 1
ATOM 601 C CA . MET A 1 80 ? 7.757 3.669 1.982 1.00 89.06 80 MET A CA 1
ATOM 602 C C . MET A 1 80 ? 9.101 3.146 2.491 1.00 89.06 80 MET A C 1
ATOM 604 O O . MET A 1 80 ? 10.078 3.135 1.744 1.00 89.06 80 MET A O 1
ATOM 608 N N . PHE A 1 81 ? 9.143 2.640 3.724 1.00 91.31 81 PHE A N 1
ATOM 609 C CA . PHE A 1 81 ? 10.344 2.037 4.293 1.00 91.31 81 PHE A CA 1
ATOM 610 C C . PHE A 1 81 ? 10.808 0.811 3.495 1.00 91.31 81 PHE A C 1
ATOM 612 O O . PHE A 1 81 ? 11.968 0.738 3.092 1.00 91.31 81 PHE A O 1
ATOM 619 N N . LEU A 1 82 ? 9.896 -0.120 3.197 1.00 88.19 82 LEU A N 1
ATOM 620 C CA . LEU A 1 82 ? 10.196 -1.316 2.406 1.00 88.19 82 LEU A CA 1
ATOM 621 C C . LEU A 1 82 ? 10.672 -0.972 0.994 1.00 88.19 82 LEU A C 1
ATOM 623 O O . LEU A 1 82 ? 11.585 -1.626 0.495 1.00 88.19 82 LEU A O 1
ATOM 627 N N . ARG A 1 83 ? 10.102 0.057 0.354 1.00 86.81 83 ARG A N 1
ATOM 628 C CA . ARG A 1 83 ? 10.564 0.528 -0.963 1.00 86.81 83 ARG A CA 1
ATOM 629 C C . ARG A 1 83 ? 12.015 0.993 -0.914 1.00 86.81 83 ARG A C 1
ATOM 631 O O . ARG A 1 83 ? 12.809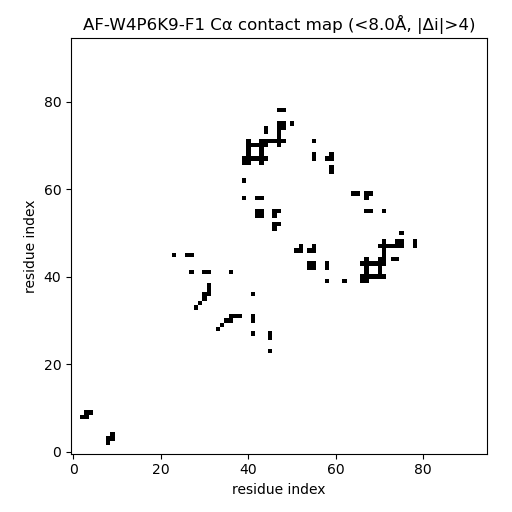 0.562 -1.746 1.00 86.81 83 ARG A O 1
ATOM 638 N N . VAL A 1 84 ? 12.369 1.826 0.065 1.00 92.31 84 VAL A N 1
ATOM 639 C CA . VAL A 1 84 ? 13.747 2.317 0.234 1.00 92.31 84 VAL A CA 1
ATOM 640 C C . VAL A 1 84 ? 14.703 1.162 0.525 1.00 92.31 84 VAL A C 1
ATOM 642 O O . VAL A 1 84 ? 15.741 1.055 -0.123 1.00 92.31 84 VAL A O 1
ATOM 645 N N . LEU A 1 85 ? 14.335 0.267 1.445 1.00 93.50 85 LEU A N 1
ATOM 646 C CA . LEU A 1 85 ? 15.152 -0.891 1.804 1.00 93.50 85 LEU A CA 1
ATOM 647 C C . LEU A 1 85 ? 15.367 -1.822 0.607 1.00 93.50 85 LEU A C 1
ATOM 649 O O . LEU A 1 85 ? 16.491 -2.235 0.346 1.00 93.50 85 LEU A O 1
ATOM 653 N N . THR A 1 86 ? 14.317 -2.113 -0.160 1.00 90.94 86 THR A N 1
ATOM 654 C CA . THR A 1 86 ? 14.412 -2.971 -1.352 1.00 90.94 86 THR A CA 1
ATOM 655 C C . THR A 1 86 ? 15.319 -2.350 -2.411 1.00 90.94 86 THR A C 1
ATOM 657 O O . THR A 1 86 ? 16.155 -3.047 -2.980 1.00 90.94 86 THR A O 1
ATOM 660 N N . ALA A 1 87 ? 15.208 -1.037 -2.644 1.00 91.06 87 ALA A N 1
ATOM 661 C CA . ALA A 1 87 ? 16.097 -0.328 -3.559 1.00 91.06 87 ALA A CA 1
ATOM 662 C C . ALA A 1 87 ? 17.563 -0.406 -3.099 1.00 91.06 87 ALA A C 1
ATOM 664 O O . ALA A 1 87 ? 18.438 -0.703 -3.906 1.00 91.06 87 ALA A O 1
ATOM 665 N N . GLN A 1 88 ? 17.832 -0.211 -1.803 1.00 90.31 88 GLN A N 1
ATOM 666 C CA . GLN A 1 88 ? 19.181 -0.338 -1.238 1.00 90.31 88 GLN A CA 1
ATOM 667 C C . GLN A 1 88 ? 19.737 -1.760 -1.368 1.00 90.31 88 GLN A C 1
ATOM 669 O O . GLN A 1 88 ? 20.879 -1.929 -1.788 1.00 90.31 88 GLN A O 1
ATOM 674 N N . MET A 1 89 ? 18.932 -2.779 -1.058 1.00 92.06 89 MET A N 1
ATOM 675 C CA . MET A 1 89 ? 19.317 -4.186 -1.207 1.00 92.06 89 MET A CA 1
ATOM 676 C C . MET A 1 89 ? 19.647 -4.534 -2.660 1.00 92.06 89 MET A C 1
ATOM 678 O O . MET A 1 89 ? 20.614 -5.247 -2.905 1.00 92.06 89 MET A O 1
ATOM 682 N N . LEU A 1 90 ? 18.874 -4.010 -3.616 1.00 91.62 90 LEU A N 1
ATOM 683 C CA . LEU A 1 90 ? 19.104 -4.232 -5.042 1.00 91.62 90 LEU A CA 1
ATOM 684 C C . LEU A 1 90 ? 20.377 -3.531 -5.529 1.00 91.62 90 LEU A C 1
ATOM 686 O O . LEU A 1 90 ? 21.122 -4.108 -6.308 1.00 91.62 90 LEU A O 1
ATOM 690 N N . ILE A 1 91 ? 20.659 -2.317 -5.047 1.00 93.25 91 ILE A N 1
ATOM 691 C CA . ILE A 1 91 ? 21.919 -1.622 -5.350 1.00 93.25 91 ILE A CA 1
ATOM 692 C C . ILE A 1 91 ? 23.111 -2.421 -4.813 1.00 93.25 91 ILE A C 1
ATOM 694 O O . ILE A 1 91 ? 24.081 -2.613 -5.536 1.00 93.25 91 ILE A O 1
ATOM 698 N N . LEU A 1 92 ? 23.034 -2.909 -3.572 1.00 91.94 92 LEU A N 1
ATOM 699 C CA . LEU A 1 92 ? 24.104 -3.697 -2.954 1.00 91.94 92 LEU A CA 1
ATOM 700 C C . LEU A 1 92 ? 24.312 -5.061 -3.619 1.00 91.94 92 LEU A C 1
ATOM 702 O O . LEU A 1 92 ? 25.433 -5.549 -3.621 1.00 91.94 92 LEU A O 1
ATOM 706 N N . SER A 1 93 ? 23.263 -5.691 -4.155 1.00 88.44 93 SER A N 1
ATOM 707 C CA . SER A 1 93 ? 23.394 -6.978 -4.849 1.00 88.44 93 SER A CA 1
ATOM 708 C C . SER A 1 93 ? 23.908 -6.854 -6.284 1.00 88.44 93 SER A C 1
ATOM 710 O O . SER A 1 93 ? 24.378 -7.847 -6.837 1.00 88.44 93 SER A O 1
ATOM 712 N N . LEU A 1 94 ? 23.790 -5.669 -6.893 1.00 81.19 94 LEU A N 1
ATOM 713 C CA . LEU A 1 94 ? 24.286 -5.373 -8.241 1.00 81.19 94 LEU A CA 1
ATOM 714 C C . LEU A 1 94 ? 25.675 -4.707 -8.255 1.00 81.19 94 LEU A C 1
ATOM 716 O O . LEU A 1 94 ? 26.217 -4.502 -9.342 1.00 81.19 94 LEU A O 1
ATOM 720 N N . ALA A 1 95 ? 26.203 -4.334 -7.084 1.00 66.44 95 ALA A N 1
ATOM 721 C CA . ALA A 1 95 ? 27.532 -3.753 -6.881 1.00 66.44 95 ALA A CA 1
ATOM 722 C C . ALA A 1 95 ? 28.583 -4.840 -6.619 1.00 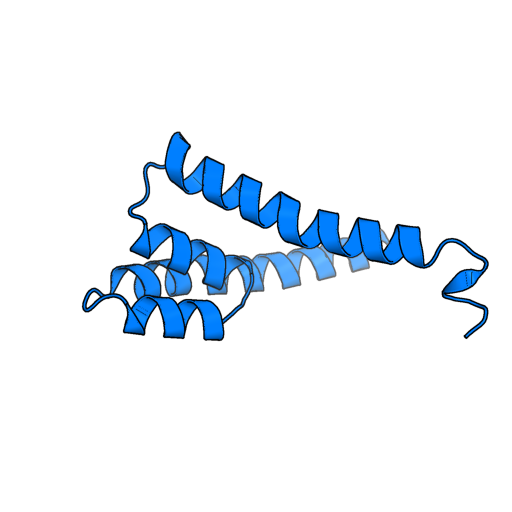66.44 95 ALA A C 1
ATOM 724 O O . ALA A 1 95 ? 29.720 -4.667 -7.113 1.00 66.44 95 ALA A O 1
#

pLDDT: mean 82.99, std 9.69, range [45.31, 93.5]

Sequence (95 aa):
METIINEGGYTWIGYGVIITILPLLIAGLVGRYYFKLNYFTLIGVLAGATTDPPALSYSNDLTSTDAPAVGYATVYPLTMFLRVLTAQMLILSLA

Mean predicted aligned error: 7.55 Å

Radius of gyration: 17.04 Å; Cα contacts (8 Å, |Δi|>4): 77; chains: 1; bounding box: 46×25×45 Å